Protein AF-A0A3S0MKU6-F1 (afdb_monomer)

Structure (mmCIF, N/CA/C/O backbone):
data_AF-A0A3S0MKU6-F1
#
_entry.id   AF-A0A3S0MKU6-F1
#
loop_
_atom_site.group_PDB
_atom_site.id
_atom_site.type_symbol
_atom_site.label_atom_id
_atom_site.label_alt_id
_atom_site.label_comp_id
_atom_site.label_asym_id
_atom_site.label_entity_id
_atom_site.label_seq_id
_atom_site.pdbx_PDB_ins_code
_atom_site.Cartn_x
_atom_site.Cartn_y
_atom_site.Cartn_z
_atom_site.occupancy
_atom_site.B_iso_or_equiv
_atom_site.auth_seq_id
_atom_site.auth_comp_id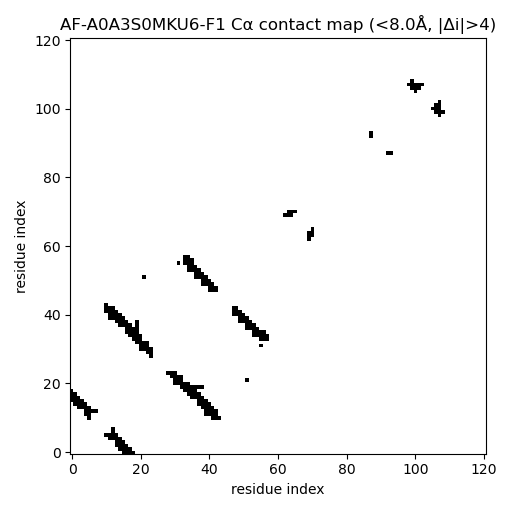
_atom_site.auth_asym_id
_atom_site.auth_atom_id
_atom_site.pdbx_PDB_model_num
ATOM 1 N N . LYS A 1 1 ? -12.557 11.352 34.113 1.00 66.69 1 LYS A N 1
ATOM 2 C CA . LYS A 1 1 ? -12.953 9.929 34.221 1.00 66.69 1 LYS A CA 1
ATOM 3 C C . LYS A 1 1 ? -13.798 9.813 35.474 1.00 66.69 1 LYS A C 1
ATOM 5 O O . LYS A 1 1 ? -13.298 10.170 36.531 1.00 66.69 1 LYS A O 1
ATOM 10 N N . LEU A 1 2 ? -15.063 9.436 35.338 1.00 80.50 2 LEU A N 1
ATOM 11 C CA . LEU A 1 2 ? -15.925 9.115 36.476 1.00 80.50 2 LEU A CA 1
ATOM 12 C C . LEU A 1 2 ? -15.882 7.596 36.644 1.00 80.50 2 LEU A C 1
ATOM 14 O O . LEU A 1 2 ? -16.017 6.887 35.650 1.00 80.50 2 LEU A O 1
ATOM 18 N N . ASN A 1 3 ? -15.629 7.117 37.857 1.00 86.31 3 ASN A N 1
ATOM 19 C CA . ASN A 1 3 ? -15.667 5.697 38.188 1.00 86.31 3 ASN A CA 1
ATOM 20 C C . ASN A 1 3 ? -16.450 5.532 39.488 1.00 86.31 3 ASN A C 1
ATOM 22 O O . ASN A 1 3 ? -16.166 6.225 40.466 1.00 86.31 3 ASN A O 1
ATOM 26 N N . TYR A 1 4 ? -17.423 4.637 39.473 1.00 87.44 4 TYR A N 1
ATOM 27 C CA . TYR A 1 4 ? -18.139 4.174 40.645 1.00 87.44 4 TYR A CA 1
ATOM 28 C C . TYR A 1 4 ? -17.928 2.671 40.758 1.00 87.44 4 TYR A C 1
ATOM 30 O O . TYR A 1 4 ? -18.150 1.946 39.788 1.00 87.44 4 TYR A O 1
ATOM 38 N N . GLU A 1 5 ? -17.529 2.224 41.942 1.00 90.19 5 GLU A N 1
ATOM 39 C CA . GLU A 1 5 ? -17.413 0.812 42.289 1.00 90.19 5 GLU A CA 1
ATOM 40 C C . GLU A 1 5 ? -18.482 0.493 43.329 1.00 90.19 5 GLU A C 1
ATOM 42 O O . GLU A 1 5 ? -18.591 1.171 44.355 1.00 90.19 5 GLU A O 1
ATOM 47 N N . GLY A 1 6 ? -19.309 -0.500 43.014 1.00 85.25 6 GLY A N 1
ATOM 48 C CA . GLY A 1 6 ? -20.349 -0.972 43.915 1.00 85.25 6 GLY A CA 1
ATOM 49 C C . GLY A 1 6 ? -19.787 -1.894 44.990 1.00 85.25 6 GLY A C 1
ATOM 50 O O . GLY A 1 6 ? -18.690 -2.444 44.867 1.00 85.25 6 GLY A O 1
ATOM 51 N N . LYS A 1 7 ? -20.551 -2.070 46.065 1.00 87.31 7 LYS A N 1
ATOM 52 C CA . LYS A 1 7 ? -20.176 -2.946 47.187 1.00 87.31 7 LYS A CA 1
ATOM 53 C C . LYS A 1 7 ? -20.290 -4.432 46.812 1.00 87.31 7 LYS A C 1
ATOM 55 O O . LYS A 1 7 ? -20.859 -4.805 45.782 1.00 87.31 7 LYS A O 1
ATOM 60 N N . GLU A 1 8 ? -19.767 -5.312 47.667 1.00 81.44 8 GLU A N 1
ATOM 61 C CA . GLU A 1 8 ? -19.776 -6.767 47.429 1.00 81.44 8 GLU A CA 1
ATOM 62 C C . GLU A 1 8 ? -21.184 -7.338 47.196 1.00 81.44 8 GLU A C 1
ATOM 64 O O . GLU A 1 8 ? -21.357 -8.178 46.313 1.00 81.44 8 GLU A O 1
ATOM 69 N N . ASP A 1 9 ? -22.195 -6.811 47.886 1.00 83.94 9 ASP A N 1
ATOM 70 C CA . ASP A 1 9 ? -23.579 -7.297 47.800 1.00 83.94 9 ASP A CA 1
ATOM 71 C C . ASP A 1 9 ? -24.414 -6.623 46.696 1.00 83.94 9 ASP A C 1
ATOM 73 O O . ASP A 1 9 ? -25.556 -7.006 46.440 1.00 83.94 9 ASP A O 1
ATOM 77 N N . GLU A 1 10 ? -23.873 -5.610 46.017 1.00 88.44 10 GLU A N 1
ATOM 78 C CA . GLU A 1 10 ? -24.613 -4.851 45.008 1.00 88.44 10 GLU A CA 1
ATOM 79 C C . GLU A 1 10 ? -24.576 -5.544 43.639 1.00 88.44 10 GLU A C 1
ATOM 81 O O . GLU A 1 10 ? -23.558 -6.103 43.224 1.00 88.44 10 GLU A O 1
ATOM 86 N N . ILE A 1 11 ? -25.693 -5.484 42.906 1.00 89.25 11 ILE A N 1
ATOM 87 C CA . ILE A 1 11 ? -25.773 -5.989 41.524 1.00 89.25 11 ILE A CA 1
ATOM 88 C C . ILE A 1 11 ? -24.871 -5.159 40.609 1.00 89.25 11 ILE A C 1
ATOM 90 O O . ILE A 1 11 ? -24.191 -5.700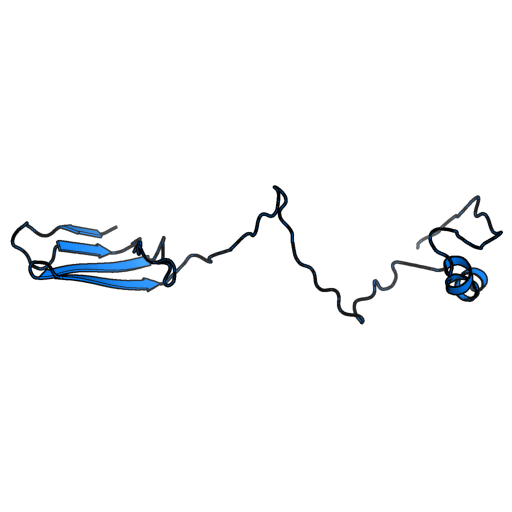 39.740 1.00 89.25 11 ILE A O 1
ATOM 94 N N . VAL A 1 12 ? -24.867 -3.838 40.792 1.00 91.44 12 VAL A N 1
ATOM 95 C CA . VAL A 1 12 ? -23.978 -2.935 40.063 1.00 91.44 12 VAL A CA 1
ATOM 96 C C . VAL A 1 12 ? -22.577 -3.091 40.637 1.00 91.44 12 VAL A C 1
ATOM 98 O O . VAL A 1 12 ? -22.354 -2.771 41.795 1.00 91.44 12 VAL A O 1
ATOM 101 N N . LYS A 1 13 ? -21.635 -3.577 39.828 1.00 91.31 13 LYS A N 1
ATOM 102 C CA . LYS A 1 13 ? -20.230 -3.725 40.227 1.00 91.31 13 LYS A CA 1
ATOM 103 C C . LYS A 1 13 ? -19.399 -2.521 39.842 1.00 91.31 13 LYS A C 1
ATOM 105 O O . LYS A 1 13 ? -18.603 -2.054 40.649 1.00 91.31 13 LYS A O 1
ATOM 110 N N . SER A 1 14 ? -19.605 -1.986 38.641 1.00 92.12 14 SER A N 1
ATOM 111 C CA . SER A 1 14 ? -18.947 -0.744 38.253 1.00 92.12 14 SER A CA 1
ATOM 112 C C . SER A 1 14 ? -19.739 0.082 37.252 1.00 92.12 14 SER A C 1
ATOM 114 O O . SER A 1 14 ? -20.487 -0.448 36.424 1.00 92.12 14 SER A O 1
ATOM 116 N N . ILE A 1 15 ? -19.556 1.398 37.335 1.00 91.94 15 ILE A N 1
ATOM 117 C CA . ILE A 1 15 ? -20.013 2.373 36.347 1.00 91.94 15 ILE A CA 1
ATOM 118 C C . ILE A 1 15 ? -18.833 3.287 36.026 1.00 91.94 15 ILE A C 1
ATOM 120 O O . ILE A 1 15 ? -18.361 4.039 36.875 1.00 91.94 15 ILE A O 1
ATOM 124 N N . GLU A 1 16 ? -18.376 3.250 34.782 1.00 91.44 16 GLU A N 1
ATOM 125 C CA . GLU A 1 16 ? -17.290 4.086 34.280 1.00 91.44 16 GLU A CA 1
ATOM 126 C C . GLU A 1 16 ? -17.825 5.036 33.201 1.00 91.44 16 GLU A C 1
ATOM 128 O O . GLU A 1 16 ? -18.558 4.615 32.307 1.00 91.44 16 GLU A O 1
ATOM 133 N N . ALA A 1 17 ? -17.426 6.311 33.237 1.00 91.44 17 ALA A N 1
ATOM 134 C CA . ALA A 1 17 ? -17.689 7.271 32.164 1.00 91.44 17 ALA A CA 1
ATOM 135 C C . ALA A 1 17 ? -16.422 8.045 31.750 1.00 91.44 17 ALA A C 1
ATOM 137 O O . ALA A 1 17 ? -15.639 8.527 32.584 1.00 91.44 17 ALA A O 1
ATOM 138 N N . GLY A 1 18 ? -16.230 8.181 30.436 1.00 88.12 18 GLY A N 1
ATOM 139 C CA . GLY A 1 18 ? -15.055 8.772 29.795 1.00 88.12 18 GLY A CA 1
ATOM 140 C C . GLY A 1 18 ? -14.288 7.738 28.972 1.00 88.12 18 GLY A C 1
ATOM 141 O O . GLY A 1 18 ? -14.883 7.022 28.176 1.00 88.12 18 GLY A O 1
ATOM 142 N N . ASN A 1 19 ? -12.966 7.665 29.149 1.00 87.88 19 ASN A N 1
ATOM 143 C CA . ASN A 1 19 ? -12.138 6.658 28.481 1.00 87.88 19 ASN A CA 1
ATOM 144 C C . ASN A 1 19 ? -12.331 5.298 29.163 1.00 87.88 19 ASN A C 1
ATOM 146 O O . ASN A 1 19 ? -11.871 5.103 30.292 1.00 87.88 19 ASN A O 1
ATOM 150 N N . VAL A 1 20 ? -13.002 4.385 28.469 1.00 85.94 20 VAL A N 1
ATOM 151 C CA . VAL A 1 20 ? -13.296 3.021 28.912 1.00 85.94 20 VAL A CA 1
ATOM 152 C C . VAL A 1 20 ? -12.621 2.009 27.986 1.00 85.94 20 VAL A C 1
ATOM 154 O O . VAL A 1 20 ? -12.335 2.283 26.817 1.00 85.94 20 VAL A O 1
ATOM 157 N N . SER A 1 21 ? -12.347 0.823 28.515 1.00 83.69 21 SER A N 1
ATOM 158 C CA . SER A 1 21 ? -11.848 -0.318 27.750 1.00 83.69 21 SER A CA 1
ATOM 159 C C . SER A 1 21 ? -12.721 -1.540 28.014 1.00 83.69 21 SER A C 1
ATOM 161 O O . SER A 1 21 ? -13.217 -1.749 29.131 1.00 83.69 21 SER A O 1
ATOM 163 N N . LEU A 1 22 ? -12.914 -2.345 26.970 1.00 85.69 22 LEU A N 1
ATOM 164 C CA . LEU A 1 22 ? -13.634 -3.609 27.043 1.00 85.69 22 LEU A CA 1
ATOM 165 C C . LEU A 1 22 ? -12.761 -4.715 26.442 1.00 85.69 22 LEU A C 1
ATOM 167 O O . LEU A 1 22 ? -12.980 -5.096 25.297 1.00 85.69 22 LEU A O 1
ATOM 171 N N . PRO A 1 23 ? -11.743 -5.214 27.165 1.00 79.62 23 PRO A N 1
ATOM 172 C CA . PRO A 1 23 ? -10.986 -6.364 26.694 1.00 79.62 23 PRO A CA 1
ATOM 173 C C . PRO A 1 23 ? -11.906 -7.592 26.664 1.00 79.62 23 PRO A C 1
ATOM 175 O O . PRO A 1 23 ? -12.515 -7.945 27.673 1.00 79.62 23 PRO A O 1
ATOM 178 N N . LEU A 1 24 ? -12.017 -8.235 25.503 1.00 83.75 24 LEU A N 1
ATOM 179 C CA . LEU A 1 24 ? -12.724 -9.505 25.334 1.00 83.75 24 LEU A CA 1
ATOM 180 C C . LEU A 1 24 ? -11.686 -10.618 25.174 1.00 83.75 24 LEU A C 1
ATOM 182 O O . LEU A 1 24 ? -10.677 -10.428 24.504 1.00 83.75 24 LEU A O 1
ATOM 186 N N . SER A 1 25 ? -11.927 -11.779 25.781 1.00 77.44 25 SER A N 1
ATOM 187 C CA . SER A 1 25 ? -10.995 -12.919 25.730 1.00 77.44 25 SER A CA 1
ATOM 188 C C . SER A 1 25 ? -11.073 -13.730 24.428 1.00 77.44 25 SER A C 1
ATOM 190 O O . SER A 1 25 ? -10.283 -14.650 24.236 1.00 77.44 25 SER A O 1
ATOM 192 N N . GLY A 1 26 ? -12.044 -13.442 23.557 1.00 76.31 26 GLY A N 1
ATOM 193 C CA . GLY A 1 26 ? -12.241 -14.149 22.291 1.00 76.31 26 GLY A CA 1
ATOM 194 C C . GLY A 1 26 ? -11.373 -13.593 21.162 1.00 76.31 26 GLY A C 1
ATOM 195 O O . GLY A 1 26 ? -11.057 -12.411 21.138 1.00 76.31 26 GLY A O 1
ATOM 196 N N . THR A 1 27 ? -11.029 -14.441 20.192 1.00 73.88 27 THR A N 1
ATOM 197 C CA . THR A 1 27 ? -10.231 -14.057 19.012 1.00 73.88 27 THR A CA 1
ATOM 198 C C . THR A 1 27 ? -11.072 -13.565 17.831 1.00 73.88 27 THR A C 1
ATOM 200 O O . THR A 1 27 ? -10.547 -12.907 16.940 1.00 73.88 27 THR A O 1
ATOM 203 N N . LEU A 1 28 ? -12.374 -13.882 17.806 1.00 78.50 28 LEU A N 1
ATOM 204 C CA . LEU A 1 28 ? -13.288 -13.502 16.717 1.00 78.50 28 LEU A CA 1
ATOM 205 C C . LEU A 1 28 ? -13.872 -12.096 16.887 1.00 78.50 28 LEU A C 1
ATOM 207 O O . LEU A 1 28 ? -14.124 -11.410 15.902 1.00 78.50 28 LEU A O 1
ATOM 211 N N . ILE A 1 29 ? -14.095 -11.673 18.132 1.00 77.06 29 ILE A N 1
ATOM 212 C CA . ILE A 1 29 ? -14.610 -10.344 18.463 1.00 77.06 29 ILE A CA 1
ATOM 213 C C . ILE A 1 29 ? -13.539 -9.646 19.286 1.00 77.06 29 ILE A C 1
ATOM 215 O O . ILE A 1 29 ? -13.400 -9.890 20.485 1.00 77.06 29 ILE A O 1
ATOM 219 N N . ASN A 1 30 ? -12.780 -8.776 18.627 1.00 70.19 30 ASN A N 1
ATOM 220 C CA . ASN A 1 30 ? -11.787 -7.955 19.299 1.00 70.19 30 ASN A CA 1
ATOM 221 C C . ASN A 1 30 ? -12.504 -6.850 20.074 1.00 70.19 30 ASN A C 1
ATOM 223 O O . ASN A 1 30 ? -13.164 -5.986 19.497 1.00 70.19 30 ASN A O 1
ATOM 227 N N . GLY A 1 31 ? -12.387 -6.899 21.397 1.00 68.81 31 GLY A N 1
ATOM 228 C CA . GLY A 1 31 ? -12.907 -5.860 22.270 1.00 68.81 31 GLY A CA 1
ATOM 229 C C . GLY A 1 31 ? -12.220 -4.517 22.016 1.00 68.81 31 GLY A C 1
ATOM 230 O O . GLY A 1 31 ? -10.993 -4.446 21.931 1.00 68.81 31 GLY A O 1
ATOM 231 N N . GLY A 1 32 ? -13.005 -3.449 21.877 1.00 72.44 32 GLY A N 1
ATOM 232 C CA . GLY A 1 32 ? -12.475 -2.110 21.634 1.00 72.44 32 GLY A CA 1
ATOM 233 C C . GLY A 1 32 ? -11.657 -1.588 22.821 1.00 72.44 32 GLY A C 1
ATOM 234 O O . GLY A 1 32 ? -12.087 -1.638 23.979 1.00 72.44 32 GLY A O 1
ATOM 235 N N . GLN A 1 33 ? -10.472 -1.056 22.525 1.00 72.19 33 GLN A N 1
ATOM 236 C CA . GLN A 1 33 ? -9.633 -0.325 23.475 1.00 72.19 33 GLN A CA 1
ATOM 237 C C . GLN A 1 33 ? -9.741 1.183 23.200 1.00 72.19 33 GLN A C 1
ATOM 239 O O . GLN A 1 33 ? -9.977 1.590 22.065 1.00 72.19 33 GLN A O 1
ATOM 244 N N . ASN A 1 34 ? -9.563 2.015 24.232 1.00 75.81 34 ASN A N 1
ATOM 245 C CA . ASN A 1 34 ? -9.619 3.485 24.139 1.00 75.81 34 ASN A CA 1
ATOM 246 C C . ASN A 1 34 ? -10.944 4.033 23.584 1.00 75.81 34 ASN A C 1
ATOM 248 O O . ASN A 1 34 ? -10.983 4.886 22.696 1.00 75.81 34 ASN A O 1
ATOM 252 N N . LEU A 1 35 ? -12.046 3.539 24.132 1.00 83.25 35 LEU A N 1
ATOM 253 C CA . LEU A 1 35 ? -13.388 3.958 23.766 1.00 83.25 35 LEU A CA 1
ATOM 254 C C . LEU A 1 35 ? -13.796 5.168 24.617 1.00 83.25 35 LEU A C 1
ATOM 256 O O . LEU A 1 35 ? -13.569 5.164 25.825 1.00 83.25 35 LEU A O 1
ATOM 260 N N . PHE A 1 36 ? -14.410 6.197 24.025 1.00 88.19 36 PHE A N 1
ATOM 261 C CA . PHE A 1 36 ? -14.984 7.301 24.803 1.00 88.19 36 PHE A CA 1
ATOM 262 C C . PHE A 1 36 ? -16.486 7.072 24.979 1.00 88.19 36 PHE A C 1
ATOM 264 O O . PHE A 1 36 ? -17.233 7.095 24.000 1.00 88.19 36 PHE A O 1
ATOM 271 N N . GLY A 1 37 ? -16.943 6.831 26.205 1.00 89.38 37 GLY A N 1
ATOM 272 C CA . GLY A 1 37 ? -18.339 6.491 26.459 1.00 89.38 37 GLY A CA 1
ATOM 273 C C . GLY A 1 37 ? -18.648 6.151 27.908 1.00 89.38 37 GLY A C 1
ATOM 274 O O . GLY A 1 37 ? -17.938 6.574 28.821 1.00 89.38 37 GLY A O 1
ATOM 275 N N . PHE A 1 38 ? -19.721 5.390 28.104 1.00 91.31 38 PHE A N 1
ATOM 276 C CA . PHE A 1 38 ? -20.109 4.839 29.395 1.00 91.31 38 PHE A CA 1
ATOM 277 C C . PHE A 1 38 ? -20.045 3.309 29.372 1.00 91.31 38 PHE A C 1
ATOM 279 O O . PHE A 1 38 ? -20.420 2.665 28.389 1.00 91.31 38 PHE A O 1
ATOM 286 N N . LYS A 1 39 ? -19.561 2.726 30.466 1.00 92.56 39 LYS A N 1
ATOM 287 C CA . LYS A 1 39 ? -19.465 1.283 30.691 1.00 92.56 39 LYS A CA 1
ATOM 288 C C . LYS A 1 39 ? -20.111 0.945 32.025 1.00 92.56 39 LYS A C 1
ATOM 290 O O . LYS A 1 39 ? -19.850 1.615 33.020 1.00 92.56 39 LYS A O 1
ATOM 295 N N . THR A 1 40 ? -20.910 -0.111 32.048 1.00 93.25 40 THR A N 1
ATOM 296 C CA . THR A 1 40 ? -21.535 -0.636 33.261 1.00 93.25 40 THR A CA 1
ATOM 297 C C . THR A 1 40 ? -21.290 -2.134 33.371 1.00 93.25 40 THR A C 1
ATOM 299 O O . THR A 1 40 ? -21.415 -2.868 32.389 1.00 93.25 40 THR A O 1
ATOM 302 N N . ALA A 1 41 ? -20.920 -2.595 34.562 1.00 92.81 41 ALA A N 1
ATOM 303 C CA . ALA A 1 41 ? -20.769 -4.009 34.878 1.00 92.81 41 ALA A CA 1
ATOM 304 C C . ALA A 1 41 ? -21.788 -4.396 35.950 1.00 92.81 41 ALA A C 1
ATOM 306 O O . ALA A 1 41 ? -21.828 -3.796 37.026 1.00 92.81 41 ALA A O 1
ATOM 307 N N . LEU A 1 42 ? -22.607 -5.396 35.643 1.00 94.12 42 LEU A N 1
ATOM 308 C CA . LEU A 1 42 ? -23.632 -5.947 36.520 1.00 94.12 42 LEU A CA 1
ATOM 309 C C . LEU A 1 42 ? -23.313 -7.416 36.800 1.00 94.12 42 LEU A C 1
ATOM 311 O O . LEU A 1 42 ? -22.936 -8.149 35.885 1.00 94.12 42 LEU A O 1
ATOM 315 N N . GLN A 1 43 ? -23.492 -7.866 38.038 1.00 93.75 43 GLN A N 1
ATOM 316 C CA . GLN A 1 43 ? -23.268 -9.255 38.424 1.00 93.75 43 GLN A CA 1
ATOM 317 C C . GLN A 1 43 ? -24.498 -9.828 39.130 1.00 93.75 43 GLN A C 1
ATOM 319 O O . GLN A 1 43 ? -24.9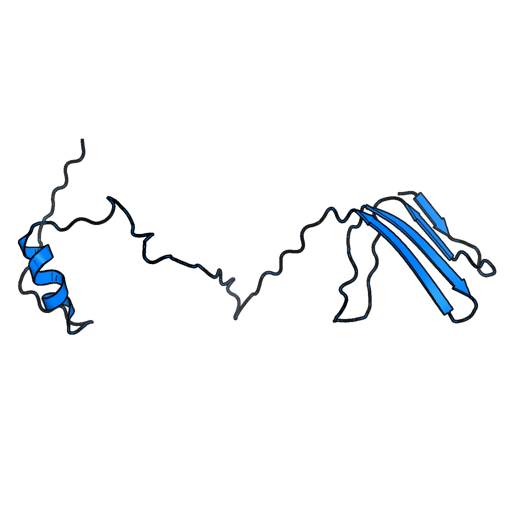12 -9.357 40.186 1.00 93.75 43 GLN A O 1
ATOM 324 N N . PHE A 1 44 ? -25.053 -10.890 38.552 1.00 93.12 44 PHE A N 1
ATOM 325 C CA . PHE A 1 44 ? -26.178 -11.654 39.078 1.00 93.12 44 PHE A CA 1
ATOM 326 C C . PHE A 1 44 ? -25.671 -13.039 39.493 1.00 93.12 44 PHE A C 1
ATOM 328 O O . PHE A 1 44 ? -25.672 -13.993 38.710 1.00 93.12 44 PHE A O 1
ATOM 335 N N . GLY A 1 45 ? -25.149 -13.145 40.718 1.00 89.69 45 GLY A N 1
ATOM 336 C CA . GLY A 1 45 ? -24.491 -14.363 41.195 1.00 89.69 45 GLY A CA 1
ATOM 337 C C . GLY A 1 45 ? -23.256 -14.710 40.352 1.00 89.69 45 GLY A C 1
ATOM 338 O O . GLY A 1 45 ? -22.223 -14.051 40.460 1.00 89.69 45 GLY A O 1
ATOM 339 N N . ARG A 1 46 ? -23.361 -15.747 39.506 1.00 90.31 46 ARG A N 1
ATOM 340 C CA . ARG A 1 46 ? -22.287 -16.194 38.590 1.00 90.31 46 ARG A CA 1
ATOM 341 C C . ARG A 1 46 ? -22.379 -15.601 37.178 1.00 90.31 46 ARG A C 1
ATOM 343 O O . ARG A 1 46 ? -21.472 -15.824 36.381 1.00 90.31 46 ARG A O 1
ATOM 350 N N . LEU A 1 47 ? -23.465 -14.900 36.852 1.00 92.31 47 LEU A N 1
ATOM 351 C CA . LEU A 1 47 ? -23.646 -14.245 35.558 1.00 92.31 47 LEU A CA 1
ATOM 352 C C . LEU A 1 47 ? -23.128 -12.808 35.634 1.00 92.31 47 LEU A C 1
ATOM 354 O O . LEU A 1 47 ? -23.640 -12.013 36.417 1.00 92.31 47 LEU A O 1
ATOM 358 N N . THR A 1 48 ? -22.172 -12.466 34.776 1.00 92.31 48 THR A N 1
ATOM 359 C CA . THR A 1 48 ? -21.675 -11.093 34.628 1.00 92.31 48 THR A CA 1
ATOM 360 C C . THR A 1 48 ? -22.158 -10.519 33.304 1.00 92.31 48 THR A C 1
ATOM 362 O O . THR A 1 48 ? -21.904 -11.091 32.245 1.00 92.31 48 THR A O 1
ATOM 365 N N . VAL A 1 49 ? -22.849 -9.384 33.366 1.00 92.88 49 VAL A N 1
ATOM 366 C CA . VAL A 1 49 ? -23.325 -8.630 32.205 1.00 92.88 49 VAL A CA 1
ATOM 367 C C . VAL A 1 49 ? -22.563 -7.315 32.153 1.00 92.88 49 VAL A C 1
ATOM 369 O O . VAL A 1 49 ? -22.698 -6.476 33.041 1.00 92.88 49 VAL A O 1
ATOM 372 N N . THR A 1 50 ? -21.775 -7.128 31.099 1.00 91.94 50 THR A N 1
ATOM 373 C CA . THR A 1 50 ? -21.028 -5.889 30.868 1.00 91.94 50 THR A CA 1
ATOM 374 C C . THR A 1 50 ? -21.598 -5.188 29.647 1.00 91.94 50 THR A C 1
ATOM 376 O O . THR A 1 50 ? -21.550 -5.736 28.546 1.00 91.94 50 THR A O 1
ATOM 379 N N . SER A 1 51 ? -22.104 -3.973 29.834 1.00 91.25 51 SER A N 1
ATOM 380 C CA . SER A 1 51 ? -22.636 -3.132 28.763 1.00 91.25 51 SER A CA 1
ATOM 381 C C . SER A 1 51 ? -21.721 -1.938 28.529 1.00 91.25 51 SER A C 1
ATOM 383 O O . SER A 1 51 ? -21.267 -1.292 29.473 1.00 91.25 51 SER A O 1
ATOM 385 N N . VAL A 1 52 ? -21.456 -1.630 27.260 1.00 89.94 52 VAL A N 1
ATOM 386 C CA . VAL A 1 52 ? -20.642 -0.480 26.852 1.00 89.94 52 VAL A CA 1
ATOM 387 C C . VAL A 1 52 ? -21.346 0.251 25.725 1.00 89.94 52 VAL A C 1
ATOM 389 O O . VAL A 1 52 ? -21.687 -0.347 24.708 1.00 89.94 52 VAL A O 1
ATOM 392 N N . PHE A 1 53 ? -21.528 1.554 25.897 1.00 89.38 53 PHE A N 1
ATOM 393 C CA . PHE A 1 53 ? -21.951 2.450 24.833 1.00 89.38 53 PHE A CA 1
ATOM 394 C C . PHE A 1 53 ? -20.875 3.505 24.664 1.00 89.38 53 PHE A C 1
ATOM 396 O O . PHE A 1 53 ? -20.577 4.275 25.582 1.00 89.38 53 PHE A O 1
ATOM 403 N N . SER A 1 54 ? -20.252 3.522 23.497 1.00 87.88 54 SER A N 1
ATOM 404 C CA . SER A 1 54 ? -19.072 4.341 23.294 1.00 87.88 54 SER A CA 1
ATOM 405 C C . SER A 1 54 ? -18.864 4.708 21.846 1.00 87.88 54 SER A C 1
ATOM 407 O O . SER A 1 54 ? -19.136 3.913 20.949 1.00 87.88 54 SER A O 1
ATOM 409 N N . GLN A 1 55 ? -18.275 5.877 21.644 1.00 83.25 55 GLN A N 1
ATOM 410 C CA . GLN A 1 55 ? -17.727 6.281 20.367 1.00 83.25 55 GLN A CA 1
ATOM 411 C C . GLN A 1 55 ? -16.264 5.834 20.291 1.00 83.25 55 GLN A C 1
ATOM 413 O O . GLN A 1 55 ? -15.428 6.235 21.109 1.00 83.25 55 GLN A O 1
ATOM 418 N N . GLN A 1 56 ? -15.951 4.998 19.303 1.00 76.62 56 GLN A N 1
ATOM 419 C CA . GLN A 1 56 ? -14.577 4.628 18.996 1.00 76.62 56 GLN A CA 1
ATOM 420 C C . GLN A 1 56 ? -13.883 5.826 18.338 1.00 76.62 56 GLN A C 1
ATOM 422 O O . GLN A 1 56 ? -14.261 6.246 17.249 1.00 76.62 56 GLN A O 1
ATOM 427 N N . LYS A 1 57 ? -12.885 6.397 19.020 1.00 70.31 57 LYS A N 1
ATOM 428 C CA . LYS A 1 57 ? -12.065 7.501 18.489 1.00 70.31 57 LYS A CA 1
ATOM 429 C C . LYS A 1 57 ? -10.765 7.027 17.828 1.00 70.31 57 LYS A C 1
ATOM 431 O O . LYS A 1 57 ? -10.080 7.835 17.217 1.00 70.31 57 LYS A O 1
ATOM 436 N N . GLY A 1 58 ? -10.411 5.750 17.988 1.00 66.94 58 GLY A N 1
ATOM 437 C CA . GLY A 1 58 ? -9.180 5.169 17.456 1.00 66.94 58 GLY A CA 1
ATOM 438 C C . GLY A 1 58 ? -9.417 4.363 16.183 1.00 66.94 58 GLY A C 1
ATOM 439 O O . GLY A 1 58 ? -10.308 3.515 16.139 1.00 66.94 58 GLY A O 1
ATOM 440 N N . GLU A 1 59 ? -8.586 4.591 15.175 1.00 65.19 59 GLU A N 1
ATOM 441 C CA . GLU A 1 59 ? -8.495 3.747 13.987 1.00 65.19 59 GLU A CA 1
ATOM 442 C C . GLU A 1 59 ? -7.563 2.560 14.281 1.00 65.19 59 GLU A C 1
ATOM 444 O O . GLU A 1 59 ? -6.476 2.735 14.836 1.00 65.19 59 GLU A O 1
ATOM 449 N N . SER A 1 60 ? -7.997 1.336 13.971 1.00 64.62 60 SER A N 1
ATOM 450 C CA . SER A 1 60 ? -7.153 0.146 14.117 1.00 64.62 60 SER A CA 1
ATOM 451 C C . SER A 1 60 ? -6.396 -0.078 12.814 1.00 64.62 60 SER A C 1
ATOM 453 O O . SER A 1 60 ? -7.008 -0.375 11.793 1.00 64.62 60 SER A O 1
ATOM 455 N N . SER A 1 61 ? -5.071 0.064 12.846 1.00 59.56 61 SER A N 1
ATOM 456 C CA . SER A 1 61 ? -4.214 -0.244 11.701 1.00 59.56 61 SER A CA 1
ATOM 457 C C . SER A 1 61 ? -3.478 -1.557 11.948 1.00 59.56 61 SER A C 1
ATOM 459 O O . SER A 1 61 ? -2.713 -1.686 12.907 1.00 59.56 61 SER A O 1
ATOM 461 N N . VAL A 1 62 ? -3.731 -2.556 11.099 1.00 66.44 62 VAL A N 1
ATOM 462 C CA . VAL A 1 62 ? -3.051 -3.854 11.154 1.00 66.44 62 VAL A CA 1
ATOM 463 C C . VAL A 1 62 ? -1.833 -3.793 10.242 1.00 66.44 62 VAL A C 1
ATOM 465 O O . VAL A 1 62 ? -1.949 -3.904 9.024 1.00 66.44 62 VAL A O 1
ATOM 468 N N . VAL A 1 63 ? -0.650 -3.645 10.832 1.00 65.19 63 VAL A N 1
ATOM 469 C CA . VAL A 1 63 ? 0.611 -3.738 10.088 1.00 65.19 63 VAL A CA 1
ATOM 470 C C . VAL A 1 63 ? 1.051 -5.198 10.048 1.00 65.19 63 VAL A C 1
ATOM 472 O O . VAL A 1 63 ? 1.334 -5.801 11.084 1.00 65.19 63 VAL A O 1
ATOM 475 N N . ARG A 1 64 ? 1.118 -5.784 8.849 1.00 66.12 64 ARG A N 1
ATOM 476 C CA . ARG A 1 64 ? 1.671 -7.130 8.651 1.00 66.12 64 ARG A CA 1
ATOM 477 C C . ARG A 1 64 ? 3.187 -7.034 8.487 1.00 66.12 64 ARG A C 1
ATOM 479 O O . ARG A 1 64 ? 3.685 -6.511 7.493 1.00 66.12 64 ARG A O 1
ATOM 486 N N . LEU A 1 65 ? 3.918 -7.529 9.483 1.00 68.62 65 LEU A N 1
ATOM 487 C CA . LEU A 1 65 ? 5.370 -7.684 9.429 1.00 68.62 65 LEU A CA 1
ATOM 488 C C . LEU A 1 65 ? 5.698 -9.094 8.939 1.00 68.62 65 LEU A C 1
ATOM 490 O O . LEU A 1 65 ? 5.429 -10.073 9.633 1.00 68.62 65 LEU A O 1
ATOM 494 N N . GLU A 1 66 ? 6.309 -9.206 7.764 1.00 72.00 66 GLU A N 1
ATOM 495 C CA . GLU A 1 66 ? 6.822 -10.480 7.261 1.00 72.00 66 GLU A CA 1
ATOM 496 C C . GLU A 1 66 ? 8.349 -10.486 7.355 1.00 72.00 66 GLU A C 1
ATOM 498 O O . GLU A 1 66 ? 9.021 -9.642 6.767 1.00 72.00 66 GLU A O 1
ATOM 503 N N . LYS A 1 67 ? 8.915 -11.453 8.093 1.00 74.31 67 LYS A N 1
ATOM 504 C CA . LYS A 1 67 ? 10.374 -11.668 8.220 1.00 74.31 67 LYS A CA 1
ATOM 505 C C . LYS A 1 67 ? 11.180 -10.405 8.593 1.00 74.31 67 LYS A C 1
ATOM 507 O O . LYS A 1 67 ? 12.293 -10.219 8.117 1.00 74.31 67 LYS A O 1
ATOM 512 N N . GLY A 1 68 ? 10.625 -9.541 9.446 1.00 75.56 68 GLY A N 1
ATOM 513 C CA . GLY A 1 68 ? 11.306 -8.335 9.938 1.00 75.56 68 GLY A CA 1
ATOM 514 C C . GLY A 1 68 ? 11.235 -7.114 9.014 1.00 75.56 68 GLY A C 1
ATOM 515 O O . GLY A 1 68 ? 11.764 -6.069 9.378 1.00 75.56 68 GLY A O 1
ATOM 516 N N . ALA A 1 69 ? 10.557 -7.209 7.865 1.00 75.00 69 ALA A N 1
ATOM 517 C CA . ALA A 1 69 ? 10.282 -6.074 6.991 1.00 75.00 69 ALA A CA 1
ATOM 518 C C . ALA A 1 69 ? 8.774 -5.796 6.918 1.00 75.00 69 ALA A C 1
ATOM 520 O O . ALA A 1 69 ? 7.948 -6.708 6.814 1.00 75.00 69 ALA A O 1
ATOM 521 N N . GLN A 1 70 ? 8.415 -4.514 6.958 1.00 73.88 70 GLN A N 1
ATOM 522 C CA . GLN A 1 70 ? 7.067 -4.071 6.626 1.00 73.88 70 GLN A CA 1
ATOM 523 C C . GLN A 1 70 ? 6.908 -4.154 5.106 1.00 73.88 70 GLN A C 1
ATOM 525 O O . GLN A 1 70 ? 7.569 -3.423 4.370 1.00 73.88 70 GLN A O 1
ATOM 530 N N . LYS A 1 71 ? 6.048 -5.056 4.627 1.00 72.88 71 LYS A N 1
ATOM 531 C CA . LYS A 1 71 ? 5.654 -5.074 3.216 1.00 72.88 71 LYS A CA 1
ATOM 532 C C . LYS A 1 71 ? 4.481 -4.122 3.026 1.00 72.88 71 LYS A C 1
ATOM 534 O O . LYS A 1 71 ? 3.474 -4.243 3.719 1.00 72.88 71 LYS A O 1
ATOM 539 N N . GLN A 1 72 ? 4.619 -3.189 2.092 1.00 77.62 72 GLN A N 1
ATOM 540 C CA . GLN A 1 72 ? 3.505 -2.389 1.601 1.00 77.62 72 GLN A CA 1
ATOM 541 C C . GLN A 1 72 ? 3.073 -2.967 0.257 1.00 77.62 72 GLN A C 1
ATOM 543 O O . GLN A 1 72 ? 3.859 -2.997 -0.690 1.00 77.62 72 GLN A O 1
ATOM 548 N N . GLU A 1 73 ? 1.842 -3.465 0.189 1.00 79.50 73 GLU A N 1
ATOM 549 C CA . GLU A 1 73 ? 1.240 -3.841 -1.086 1.00 79.50 73 GLU A CA 1
ATOM 550 C C . GLU A 1 73 ? 1.000 -2.570 -1.905 1.00 79.50 73 GLU A C 1
ATOM 552 O O . GLU A 1 73 ? 0.546 -1.551 -1.379 1.00 79.50 73 GLU A O 1
ATOM 557 N N . PHE A 1 74 ? 1.344 -2.620 -3.187 1.00 84.38 74 PHE A N 1
ATOM 558 C CA . PHE A 1 74 ? 1.080 -1.543 -4.127 1.00 84.38 74 PHE A CA 1
ATOM 559 C C . PHE A 1 74 ? 0.364 -2.111 -5.346 1.00 84.38 74 PHE A C 1
ATOM 561 O O . PHE A 1 74 ? 0.658 -3.215 -5.802 1.00 84.38 74 PHE A O 1
ATOM 568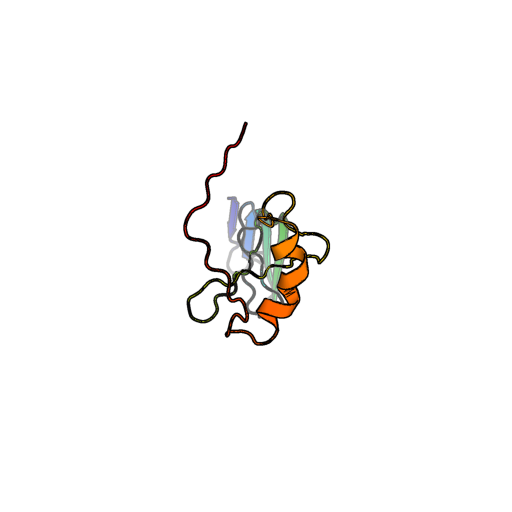 N N . GLU A 1 75 ? -0.563 -1.328 -5.882 1.00 85.62 75 GLU A N 1
ATOM 569 C CA . GLU A 1 75 ? -1.283 -1.645 -7.106 1.00 85.62 75 GLU A CA 1
ATOM 570 C C . GLU A 1 75 ? -1.001 -0.546 -8.129 1.00 85.62 75 GLU A C 1
ATOM 572 O O . GLU A 1 75 ? -1.224 0.642 -7.874 1.00 85.62 75 GLU A O 1
ATOM 577 N N . ILE A 1 76 ? -0.477 -0.942 -9.288 1.00 88.19 76 ILE A N 1
ATOM 578 C CA . ILE A 1 76 ? -0.226 -0.040 -10.411 1.00 88.19 76 ILE A CA 1
ATOM 579 C C . ILE A 1 76 ? -1.176 -0.446 -11.529 1.00 88.19 76 ILE A C 1
ATOM 581 O O . ILE A 1 76 ? -1.106 -1.555 -12.053 1.00 88.19 76 ILE A O 1
ATOM 585 N N . SER A 1 77 ? -2.075 0.466 -11.879 1.00 90.31 77 SER A N 1
ATOM 586 C CA . SER A 1 77 ? -3.004 0.293 -12.992 1.00 90.31 77 SER A CA 1
ATOM 587 C C . SER A 1 77 ? -2.256 0.428 -14.326 1.00 90.31 77 SER A C 1
ATOM 589 O O . SER A 1 77 ? -1.292 1.185 -14.422 1.00 90.31 77 SER A O 1
ATOM 591 N N . ILE A 1 78 ? -2.686 -0.295 -15.364 1.00 85.25 78 ILE A N 1
ATOM 592 C CA . ILE A 1 78 ? -1.989 -0.348 -16.669 1.00 85.25 78 ILE A CA 1
ATOM 593 C C . ILE A 1 78 ? -1.926 1.037 -17.342 1.00 85.25 78 ILE A C 1
ATOM 595 O O . ILE A 1 78 ? -0.979 1.348 -18.061 1.00 85.25 78 ILE A O 1
ATOM 599 N N . ASP A 1 79 ? -2.918 1.885 -17.084 1.00 89.25 79 ASP A N 1
ATOM 600 C CA . ASP A 1 79 ? -3.014 3.270 -17.546 1.00 89.25 79 ASP A CA 1
ATOM 601 C C . ASP A 1 79 ? -2.147 4.248 -16.737 1.00 89.25 79 ASP A C 1
ATOM 603 O O . ASP A 1 79 ? -1.833 5.335 -17.225 1.00 89.25 79 ASP A O 1
ATOM 607 N N . LYS A 1 80 ? -1.696 3.868 -15.534 1.00 88.75 80 LYS A N 1
ATOM 608 C CA . LYS A 1 80 ? -0.800 4.676 -14.692 1.00 88.75 80 LYS A CA 1
ATOM 609 C C . LYS A 1 80 ? 0.657 4.546 -15.138 1.00 88.75 80 LYS A C 1
ATOM 611 O O . LYS A 1 80 ? 1.536 4.190 -14.355 1.00 88.75 80 LYS A O 1
ATOM 616 N N . TYR A 1 81 ? 0.919 4.852 -16.405 1.00 86.19 81 TYR A N 1
ATOM 617 C CA . TYR A 1 81 ? 2.281 4.987 -16.908 1.00 86.19 81 TYR A CA 1
ATOM 618 C C . TYR A 1 81 ? 2.897 6.321 -16.460 1.00 86.19 81 TYR A C 1
ATOM 620 O O . TYR A 1 81 ? 2.214 7.336 -16.302 1.00 86.19 81 TYR A O 1
ATOM 628 N N . GLU A 1 82 ? 4.216 6.340 -16.279 1.00 88.19 82 GLU A N 1
ATOM 629 C CA . GLU A 1 82 ? 4.936 7.556 -15.904 1.00 88.19 82 GLU A CA 1
ATOM 630 C C . GLU A 1 82 ? 5.050 8.504 -17.104 1.00 88.19 82 GLU A C 1
ATOM 632 O O . GLU A 1 82 ? 5.921 8.366 -17.967 1.00 88.19 82 GLU A O 1
ATOM 637 N N . SER A 1 83 ? 4.140 9.474 -17.166 1.00 87.19 83 SER A N 1
ATOM 638 C CA . SER A 1 83 ? 4.113 10.484 -18.224 1.00 87.19 83 SER A CA 1
ATOM 639 C C . SER A 1 83 ? 5.320 11.419 -18.149 1.00 87.19 83 SER A C 1
ATOM 641 O O . SER A 1 83 ? 5.693 11.875 -17.072 1.00 87.19 83 SER A O 1
ATOM 643 N N . ASN A 1 84 ? 5.905 11.738 -19.310 1.00 88.38 84 ASN A N 1
ATOM 644 C CA . ASN A 1 84 ? 7.001 12.707 -19.470 1.00 88.38 84 ASN A CA 1
ATOM 645 C C . ASN A 1 84 ? 8.235 12.450 -18.585 1.00 88.38 84 ASN A C 1
ATOM 647 O O . ASN A 1 84 ? 8.980 13.379 -18.280 1.00 88.38 84 ASN A O 1
ATOM 651 N N . ARG A 1 85 ? 8.457 11.197 -18.171 1.00 90.81 85 ARG A N 1
ATOM 652 C CA . ARG A 1 85 ? 9.608 10.816 -17.341 1.00 90.81 85 ARG A CA 1
ATOM 653 C C . ARG A 1 85 ? 10.678 10.054 -18.117 1.00 90.81 85 ARG A C 1
ATOM 655 O O . ARG A 1 85 ? 11.863 10.261 -17.877 1.00 90.81 85 ARG A O 1
ATOM 662 N N . HIS A 1 86 ? 10.266 9.207 -19.060 1.00 93.25 86 HIS A N 1
ATOM 663 C CA . HIS A 1 86 ? 11.160 8.346 -19.837 1.00 93.25 86 HIS A CA 1
ATOM 664 C C . HIS A 1 86 ? 11.086 8.694 -21.319 1.00 93.25 86 HIS A C 1
ATOM 666 O O . HIS A 1 86 ? 10.001 8.724 -21.900 1.00 93.25 86 HIS A O 1
ATOM 672 N N . PHE A 1 87 ? 12.244 8.924 -21.938 1.00 92.88 87 PHE A N 1
ATOM 673 C CA . PHE A 1 87 ? 12.343 9.337 -23.335 1.00 92.88 87 PHE A CA 1
ATOM 674 C C . PHE A 1 87 ? 13.317 8.443 -24.097 1.00 92.88 87 PHE A C 1
ATOM 676 O O . PHE A 1 87 ? 14.388 8.091 -23.604 1.00 92.88 87 PHE A O 1
ATOM 683 N N . PHE A 1 88 ? 12.966 8.112 -25.338 1.00 95.06 88 PHE A N 1
ATOM 684 C CA . PHE A 1 88 ? 13.920 7.528 -26.274 1.00 95.06 88 PHE A CA 1
ATOM 685 C C . PHE A 1 88 ? 14.827 8.630 -26.821 1.00 95.06 88 PHE A C 1
ATOM 687 O O . PHE A 1 88 ? 14.337 9.675 -27.239 1.00 95.06 88 PHE A O 1
ATOM 694 N N . LEU A 1 89 ? 16.135 8.368 -26.899 1.00 93.75 89 LEU A N 1
ATOM 695 C CA . LEU A 1 89 ? 17.104 9.329 -27.448 1.00 93.75 89 LEU A CA 1
ATOM 696 C C . LEU A 1 89 ? 16.866 9.631 -28.936 1.00 93.75 89 LEU A C 1
ATOM 698 O O . LEU A 1 89 ? 17.241 10.687 -29.431 1.00 93.75 89 LEU A O 1
ATOM 702 N N . SER A 1 90 ? 16.275 8.687 -29.672 1.00 93.88 90 SER A N 1
ATOM 703 C CA . SER A 1 90 ? 15.922 8.852 -31.080 1.00 93.88 90 SER A CA 1
ATOM 704 C C . SER A 1 90 ? 14.9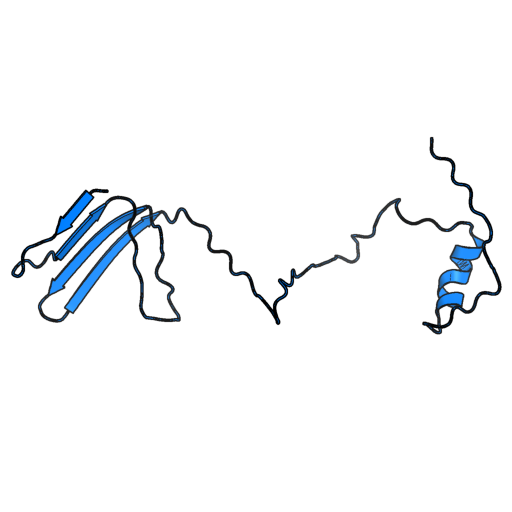08 7.798 -31.531 1.00 93.88 90 SER A C 1
ATOM 706 O O . SER A 1 90 ? 14.681 6.782 -30.862 1.00 93.88 90 SER A O 1
ATOM 708 N N . HIS A 1 91 ? 14.340 7.991 -32.724 1.00 95.62 91 HIS A N 1
ATOM 709 C CA . HIS A 1 91 ? 13.460 7.003 -33.354 1.00 95.62 91 HIS A CA 1
ATOM 710 C C . HIS A 1 91 ? 14.138 5.647 -33.603 1.00 95.62 91 HIS A C 1
ATOM 712 O O . HIS A 1 91 ? 13.443 4.630 -33.637 1.00 95.62 91 HIS A O 1
ATOM 718 N N . TYR A 1 92 ? 15.467 5.609 -33.760 1.00 94.25 92 TYR A N 1
ATOM 719 C CA . TYR A 1 92 ? 16.208 4.356 -33.918 1.00 94.25 92 TYR A CA 1
ATOM 720 C C . TYR A 1 92 ? 16.055 3.471 -32.677 1.00 94.25 92 TYR A C 1
ATOM 722 O O . TYR A 1 92 ? 15.695 2.300 -32.798 1.00 94.25 92 TYR A O 1
ATOM 730 N N . PHE A 1 93 ? 16.250 4.039 -31.484 1.00 95.56 93 PHE A N 1
ATOM 731 C CA . PHE A 1 93 ? 16.115 3.294 -30.233 1.00 95.56 93 PHE A CA 1
ATOM 732 C C . PHE A 1 93 ? 14.675 2.834 -30.011 1.00 95.56 93 PHE A C 1
ATOM 734 O O . PHE A 1 93 ? 14.464 1.682 -29.649 1.00 95.56 93 PHE A O 1
ATOM 741 N N . ARG A 1 94 ? 13.673 3.669 -30.331 1.00 95.44 94 ARG A N 1
ATOM 742 C CA . ARG A 1 94 ? 12.258 3.270 -30.216 1.00 95.44 94 ARG A CA 1
ATOM 743 C C . ARG A 1 94 ? 11.920 2.051 -31.077 1.00 95.44 94 ARG A C 1
ATOM 745 O O . ARG A 1 94 ? 11.218 1.164 -30.607 1.00 95.44 94 ARG A O 1
ATOM 752 N N . LYS A 1 95 ? 12.395 2.015 -32.328 1.00 96.31 95 LYS A N 1
ATOM 753 C CA . LYS A 1 95 ? 12.093 0.933 -33.285 1.00 96.31 95 LYS A CA 1
ATOM 754 C C . LYS A 1 95 ? 12.806 -0.382 -32.960 1.00 96.31 95 LYS A C 1
ATOM 756 O O . LYS A 1 95 ? 12.323 -1.438 -33.360 1.00 96.31 95 LYS A O 1
ATOM 761 N N . ASN A 1 96 ? 13.948 -0.317 -32.276 1.00 95.25 96 ASN A N 1
ATOM 762 C CA . ASN A 1 96 ? 14.770 -1.488 -31.972 1.00 95.25 96 ASN A CA 1
ATOM 763 C C . ASN A 1 96 ? 14.665 -1.961 -30.514 1.00 95.25 96 ASN A C 1
ATOM 765 O O . ASN A 1 96 ? 15.150 -3.049 -30.227 1.00 95.25 96 ASN A O 1
ATOM 769 N N . TYR A 1 97 ? 14.008 -1.210 -29.621 1.00 95.25 97 TYR A N 1
ATOM 770 C CA . TYR A 1 97 ? 13.911 -1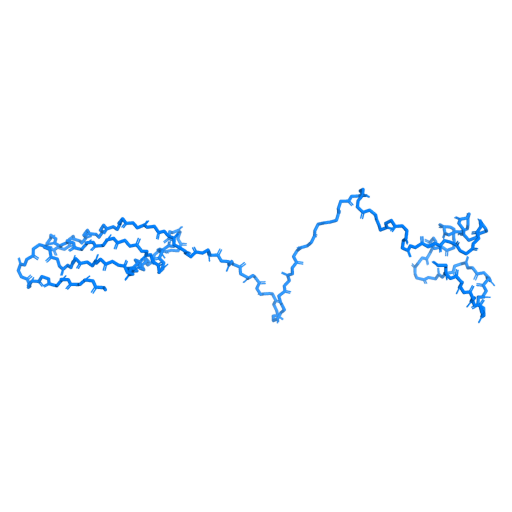.514 -28.185 1.00 95.25 97 TYR A CA 1
ATOM 771 C C . TYR A 1 97 ? 13.443 -2.950 -27.898 1.00 95.25 97 TYR A C 1
ATOM 773 O O . TYR A 1 97 ? 14.167 -3.721 -27.274 1.00 95.25 97 TYR A O 1
ATOM 781 N N . ASP A 1 98 ? 12.290 -3.348 -28.444 1.00 95.38 98 ASP A N 1
ATOM 782 C CA . ASP A 1 98 ? 11.705 -4.674 -28.186 1.00 95.38 98 ASP A CA 1
ATOM 783 C C . ASP A 1 98 ? 12.542 -5.818 -28.787 1.00 95.38 98 ASP A C 1
ATOM 785 O O . ASP A 1 98 ? 12.523 -6.943 -28.295 1.00 95.38 98 ASP A O 1
ATOM 789 N N . LYS A 1 99 ? 13.291 -5.544 -29.866 1.00 94.75 99 LYS A N 1
ATOM 790 C CA . LYS A 1 99 ? 14.193 -6.527 -30.487 1.00 94.75 99 LYS A CA 1
ATOM 791 C C . LYS A 1 99 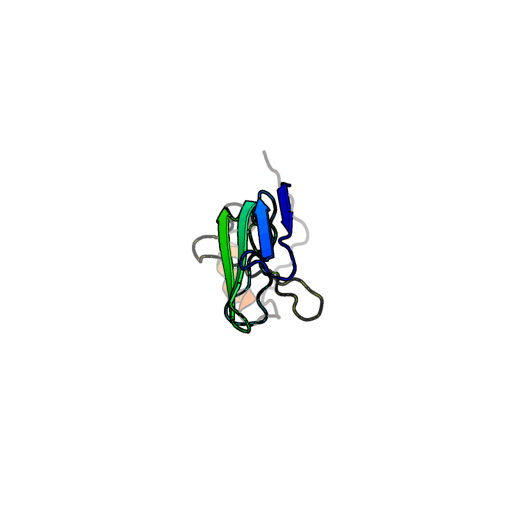? 15.480 -6.684 -29.681 1.00 94.75 99 LYS A C 1
ATOM 793 O O . LYS A 1 99 ? 15.935 -7.806 -29.485 1.00 94.75 99 LYS A O 1
ATOM 798 N N . ALA A 1 100 ? 16.037 -5.570 -29.209 1.00 94.69 100 ALA A N 1
ATOM 799 C CA . ALA A 1 100 ? 17.262 -5.544 -28.420 1.00 94.69 100 ALA A CA 1
ATOM 800 C C . ALA A 1 100 ? 17.085 -6.219 -27.050 1.00 94.69 100 ALA A C 1
ATOM 802 O O . ALA A 1 100 ? 18.039 -6.782 -26.526 1.00 94.69 100 ALA A O 1
ATOM 803 N N . LEU A 1 101 ? 15.871 -6.198 -26.490 1.00 95.38 101 LEU A N 1
ATOM 804 C CA . LEU A 1 101 ? 15.552 -6.769 -25.174 1.00 95.38 101 LEU A CA 1
ATOM 805 C C . LEU A 1 101 ? 14.815 -8.114 -25.247 1.00 95.38 101 LEU A C 1
ATOM 807 O O . LEU A 1 101 ? 14.216 -8.543 -24.264 1.00 95.38 101 LEU A O 1
ATOM 811 N N . ARG A 1 102 ? 14.825 -8.791 -26.399 1.00 94.56 102 ARG A N 1
ATOM 812 C CA . ARG A 1 102 ? 14.099 -10.058 -26.562 1.00 94.56 102 ARG A CA 1
ATOM 813 C C . ARG A 1 102 ? 14.645 -11.180 -25.671 1.00 94.56 102 ARG A C 1
ATOM 815 O O . ARG A 1 102 ? 13.855 -11.960 -25.152 1.00 94.56 102 ARG A O 1
ATOM 822 N N . ASP A 1 103 ? 15.960 -11.221 -25.474 1.00 94.62 103 ASP A N 1
ATOM 823 C CA . ASP A 1 103 ? 16.662 -12.321 -24.801 1.00 94.62 103 ASP A CA 1
ATOM 824 C C . ASP A 1 103 ? 17.285 -11.868 -23.466 1.00 94.62 103 ASP A C 1
ATOM 826 O O . ASP A 1 103 ? 18.435 -12.183 -23.148 1.00 94.62 103 ASP A O 1
ATOM 830 N N . LEU A 1 104 ? 16.524 -11.094 -22.674 1.00 93.00 104 LEU A N 1
ATOM 831 C CA . LEU A 1 104 ? 16.956 -10.628 -21.351 1.00 93.00 104 LEU A CA 1
ATOM 832 C C . LEU A 1 104 ? 17.518 -11.790 -20.502 1.00 93.00 104 LEU A C 1
ATOM 834 O O . LEU A 1 104 ? 16.898 -12.853 -20.438 1.00 93.00 104 LEU A O 1
ATOM 838 N N . PRO A 1 105 ? 18.665 -11.601 -19.815 1.00 92.88 105 PRO A N 1
ATOM 839 C CA . PRO A 1 105 ? 19.336 -10.326 -19.528 1.00 92.88 105 PRO A CA 1
ATOM 840 C C . PRO A 1 105 ? 20.359 -9.864 -20.585 1.00 92.88 105 PRO A C 1
ATOM 842 O O . PRO A 1 105 ? 21.003 -8.835 -20.379 1.00 92.88 105 PRO A O 1
ATOM 845 N N . ILE A 1 106 ? 20.542 -10.596 -21.688 1.00 91.56 106 ILE A N 1
ATOM 846 C CA . ILE A 1 106 ? 21.495 -10.221 -22.741 1.00 91.56 106 ILE A CA 1
ATOM 847 C C . ILE A 1 106 ? 20.852 -9.145 -23.625 1.00 91.56 106 ILE A C 1
ATOM 849 O O . ILE A 1 106 ? 19.757 -9.327 -24.152 1.00 91.56 106 ILE A O 1
ATOM 853 N N . ILE A 1 107 ? 21.528 -8.003 -23.774 1.00 92.88 107 ILE A N 1
ATOM 854 C CA . ILE A 1 107 ? 21.051 -6.885 -24.596 1.00 92.88 107 ILE A CA 1
ATOM 855 C C . ILE A 1 107 ? 21.638 -7.024 -26.004 1.00 92.8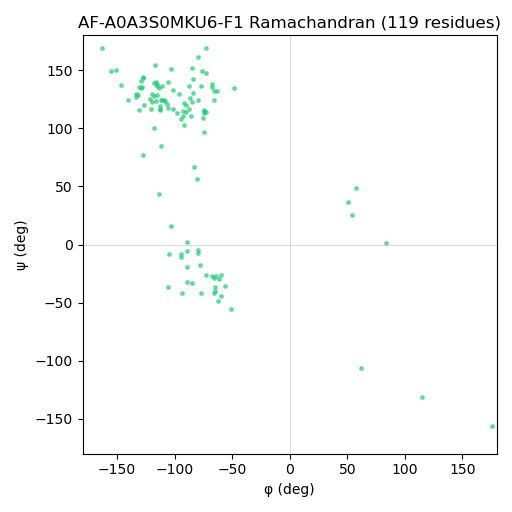8 107 ILE A C 1
ATOM 857 O O . ILE A 1 107 ? 22.831 -6.817 -26.212 1.00 92.88 107 ILE A O 1
ATOM 861 N N . ASN A 1 108 ? 20.784 -7.327 -26.979 1.00 92.12 108 ASN A N 1
ATOM 862 C CA . ASN A 1 108 ? 21.139 -7.495 -28.390 1.00 92.12 108 ASN A CA 1
ATOM 863 C C . ASN A 1 108 ? 21.198 -6.133 -29.110 1.00 92.12 108 ASN A C 1
ATOM 865 O O . ASN A 1 108 ? 20.353 -5.818 -29.953 1.00 92.12 108 ASN A O 1
ATOM 869 N N . SER A 1 109 ? 22.161 -5.289 -28.740 1.00 91.50 109 SER A N 1
ATOM 870 C CA . SER A 1 109 ? 22.392 -3.985 -29.369 1.00 91.50 109 SER A CA 1
ATOM 871 C C . SER A 1 109 ? 23.884 -3.713 -29.510 1.00 91.50 109 SER A C 1
ATOM 873 O O . SER A 1 109 ? 24.593 -3.646 -28.512 1.00 91.50 109 SER A O 1
ATOM 875 N N . ASP A 1 110 ? 24.332 -3.440 -30.733 1.00 90.19 110 ASP A N 1
ATOM 876 C CA . ASP A 1 110 ? 25.727 -3.068 -31.020 1.00 90.19 110 ASP A CA 1
ATOM 877 C C . ASP A 1 110 ? 26.028 -1.586 -30.715 1.00 90.19 110 ASP A C 1
ATOM 879 O O . ASP A 1 110 ? 27.159 -1.118 -30.846 1.00 90.19 110 ASP A O 1
ATOM 883 N N . VAL A 1 111 ? 25.006 -0.809 -30.338 1.00 92.19 111 VAL A N 1
ATOM 884 C CA . VAL A 1 111 ? 25.141 0.626 -30.062 1.00 92.19 111 VAL A CA 1
ATOM 885 C C . VAL A 1 111 ? 25.598 0.859 -28.626 1.00 92.19 111 VAL A C 1
ATOM 887 O O . VAL A 1 111 ? 24.893 0.504 -27.684 1.00 92.19 111 VAL A O 1
ATOM 890 N N . ASN A 1 112 ? 26.730 1.552 -28.476 1.00 93.81 112 ASN A N 1
ATOM 891 C CA . ASN A 1 112 ? 27.233 2.047 -27.198 1.00 93.81 112 ASN A CA 1
ATOM 892 C C . ASN A 1 112 ? 27.106 3.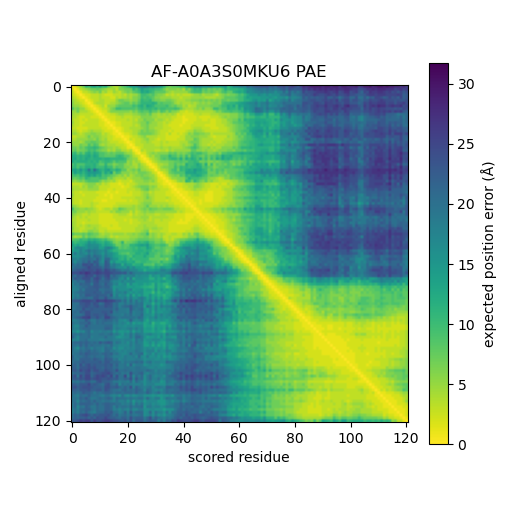579 -27.118 1.00 93.81 112 ASN A C 1
ATOM 894 O O . ASN A 1 112 ? 27.621 4.298 -27.976 1.00 93.81 112 ASN A O 1
ATOM 898 N N . ILE A 1 113 ? 26.430 4.086 -26.086 1.00 92.50 113 ILE A N 1
ATOM 899 C CA . ILE A 1 113 ? 26.219 5.525 -25.880 1.00 92.50 113 ILE A CA 1
ATOM 900 C C . ILE A 1 113 ? 27.315 6.049 -24.947 1.00 92.50 113 ILE A C 1
ATOM 902 O O . ILE A 1 113 ? 27.300 5.778 -23.752 1.00 92.50 113 ILE A O 1
ATOM 906 N N . VAL A 1 114 ? 28.261 6.817 -25.492 1.00 96.50 114 VAL A N 1
ATOM 907 C CA . VAL A 1 114 ? 29.429 7.313 -24.736 1.00 96.50 114 VAL A CA 1
ATOM 908 C C . VAL A 1 114 ? 29.157 8.654 -24.045 1.00 96.50 114 VAL A C 1
ATOM 910 O O . VAL A 1 114 ? 29.703 8.927 -22.979 1.00 96.50 114 VAL A O 1
ATOM 913 N N . LYS A 1 115 ? 28.316 9.508 -24.639 1.00 95.75 115 LYS A N 1
ATOM 914 C CA . LYS A 1 115 ? 28.000 10.843 -24.117 1.00 95.75 115 LYS A CA 1
ATOM 915 C C . LYS A 1 115 ? 26.554 11.213 -24.433 1.00 95.75 115 LYS A C 1
ATOM 917 O O . LYS A 1 115 ? 26.095 10.999 -25.553 1.00 95.75 115 LYS A O 1
ATOM 922 N N . VAL A 1 116 ? 25.867 11.797 -23.454 1.00 95.19 116 VAL A N 1
ATOM 923 C CA . VAL A 1 116 ? 24.528 12.381 -23.599 1.00 95.19 116 VAL A CA 1
ATOM 924 C C . VAL A 1 116 ? 24.552 13.766 -22.966 1.00 95.19 116 VAL A C 1
ATOM 926 O O . VAL A 1 116 ? 24.973 13.912 -21.822 1.00 95.19 116 VAL A O 1
ATOM 929 N N . GLU A 1 117 ? 24.104 14.774 -23.706 1.00 95.06 117 GLU A N 1
ATOM 930 C CA . GLU A 1 117 ? 23.874 16.122 -23.188 1.00 95.06 117 GLU A CA 1
ATOM 931 C C . GLU A 1 117 ? 22.381 16.421 -23.290 1.00 95.06 117 GLU A C 1
ATOM 933 O O . GLU A 1 117 ? 21.776 16.232 -24.346 1.00 95.06 117 GLU A O 1
ATOM 938 N N . VAL A 1 118 ? 21.786 16.857 -22.182 1.00 93.75 118 VAL A N 1
ATOM 939 C CA . VAL A 1 118 ? 20.363 17.188 -22.095 1.00 93.75 118 VAL A CA 1
ATOM 940 C C . VAL A 1 118 ? 20.253 18.640 -21.674 1.00 93.75 118 VAL A C 1
ATOM 942 O O . VAL A 1 118 ? 20.802 19.036 -20.649 1.00 93.75 118 VAL A O 1
ATOM 945 N N . TRP A 1 119 ? 19.526 19.419 -22.463 1.00 93.25 119 TRP A N 1
ATOM 946 C CA . TRP A 1 119 ? 19.234 20.814 -22.174 1.00 93.25 119 TRP A CA 1
ATOM 947 C C . TRP A 1 119 ? 17.747 20.921 -21.866 1.00 93.25 119 TRP A C 1
ATOM 949 O O . TRP A 1 119 ? 16.916 20.484 -22.661 1.00 93.25 119 TRP A O 1
ATOM 959 N N . VAL A 1 120 ? 17.425 21.464 -20.696 1.00 90.12 120 VAL A N 1
ATOM 960 C CA . VAL A 1 120 ? 16.050 21.711 -20.258 1.00 90.12 120 VAL A CA 1
ATOM 961 C C . VAL A 1 120 ? 15.870 23.220 -20.175 1.00 90.12 120 VAL A C 1
ATOM 963 O O . VAL A 1 120 ? 16.762 23.915 -19.689 1.00 90.12 120 VAL A O 1
ATOM 966 N N . THR A 1 121 ? 14.752 23.711 -20.697 1.00 81.94 121 THR A N 1
ATOM 967 C CA . THR A 1 121 ? 14.342 25.118 -20.609 1.00 81.94 121 THR A CA 1
ATOM 968 C C . THR A 1 121 ? 13.538 25.380 -19.353 1.00 81.94 121 THR A C 1
ATOM 970 O O . THR A 1 121 ? 12.677 24.520 -19.055 1.00 81.94 121 THR A O 1
#

Organism: NCBI:txid2496559

Solvent-accessible surface area (backbone atoms only — not comparable to full-atom values): 8081 Å² total; per-residue (Å²): 118,51,77,46,76,46,57,94,90,42,47,52,42,34,44,38,39,37,82,42,70,45,88,48,96,51,87,88,56,75,41,58,67,66,21,44,31,42,36,39,33,35,42,61,89,91,48,75,51,75,49,75,54,62,51,76,79,66,86,88,80,86,81,63,69,57,96,89,39,77,70,78,90,82,86,81,57,91,84,70,61,75,75,97,73,76,79,69,96,42,71,67,53,62,75,39,46,72,67,19,53,67,60,69,92,51,68,64,62,95,78,78,86,90,80,84,88,86,88,83,131

Mean predicted aligned error: 12.81 Å

Secondary structure (DSSP, 8-state):
-EEEE--TT-SEEEEEEEEE----S-SSS-PPSSEEEEEEEEEETTEEEEEEEEEE--------EETTEEPPP----TT---TTT---SSHHHHHHHHHHTTTTTS---------------

Foldseek 3Di:
DDKDADDPPFQWGIKDAAQDWDQDPDPVDGTDHRWHFIWTWGDDPPDIDIDTDTDRPDDDDDFDDDPNDGDDDDDDDPVNDDPPPDDDPDPVCVVCVCVQCVDPPHGNDPDDDPDDDDDDD

InterPro domains:
  IPR025684 Gliding motility protein SprA N-terminal domain [PF14349] (1-121)

Radius of gyration: 32.16 Å; Cα contacts (8 Å, |Δi|>4): 136; chains: 1; bounding box: 56×41×82 Å

pLDDT: mean 86.03, std 9.1, range [59.56, 96.5]

Sequence (121 aa):
KLNYEGKEDEIVKSIEAGNVSLPLSGTLINGGQNLFGFKTALQFGRLTVTSVFSQQKGESSVVRLEKGAQKQEFEISIDKYESNRHFFLSHYFRKNYDKALRDLPIINSDVNIVKVEVWVT

Nearest PDB structures (foldseek):
  8gln-assembly1_A  TM=8.727E-01  e=7.121E-07  Flavobacterium johnsoniae
  3l0x-assembly1_A  TM=2.347E-01  e=6.125E+00  Saccharomyces cerevisiae